Protein AF-A0A7K2QEC0-F1 (afdb_monomer_lite)

Secondary structure (DSSP, 8-state):
--EEEEEE----TT--S-SEEEEEES--TTSSS-SSTTS-HHHHHHHHHHHHT-S-EEE-SS----GGG---GGG--------TTS---EE--SS-SSPEETTT--BHHHHHHH-PPP------

Sequence (124 aa):
MPRLQVLELPEGAGDERPPFVLVIDEVRPGRVASKSKHAPAVAFLDDVAARLGARGVLVFAETVEIPANQVSPEAWNPVQLDEGQGGHVFGGDGTVVPLRCISCGVLRTDWVSSGRLCVSDRSA

pLDDT: mean 71.55, std 14.55, range [40.41, 90.81]

Radius of gyration: 20.16 Å; chains: 1; bounding box: 38×34×60 Å

Foldseek 3Di:
DWDKDKDAAPDDDDDPFHRIEIETELDDPPPLCDPDPPDHSQVVQVVVCVVVSHPGYHYYNHDDDDPVPPQDPVNPPVPQPCVPDAPFGWDDPVPDPQTARPQARDTPVRCVVPVHHRPNPDDD

Structure (mmCIF, N/CA/C/O backbone):
data_AF-A0A7K2QEC0-F1
#
_entry.id   AF-A0A7K2QEC0-F1
#
loop_
_atom_site.group_PDB
_atom_site.id
_atom_site.type_symbol
_atom_site.label_atom_id
_atom_site.label_alt_id
_atom_site.label_comp_id
_atom_site.label_asym_id
_atom_site.label_entity_id
_atom_site.label_seq_id
_atom_site.pdbx_PDB_ins_code
_atom_site.Cartn_x
_atom_site.Cartn_y
_atom_site.Cartn_z
_atom_site.occupancy
_atom_site.B_iso_or_equiv
_atom_site.auth_seq_id
_atom_site.auth_comp_id
_atom_site.auth_asym_id
_atom_site.auth_atom_id
_atom_site.pdbx_PDB_model_num
ATOM 1 N N . MET A 1 1 ? 12.747 7.660 -6.184 1.00 76.12 1 MET A N 1
ATOM 2 C CA . MET A 1 1 ? 12.676 6.286 -5.623 1.00 76.12 1 MET A CA 1
ATOM 3 C C . MET A 1 1 ? 11.204 5.947 -5.563 1.00 76.12 1 MET A C 1
ATOM 5 O O . MET A 1 1 ? 10.472 6.867 -5.251 1.00 76.12 1 MET A O 1
ATOM 9 N N . PRO A 1 2 ? 10.756 4.706 -5.828 1.00 82.88 2 PRO A N 1
ATOM 10 C CA . PRO A 1 2 ? 9.328 4.412 -5.770 1.00 82.88 2 PRO A CA 1
ATOM 11 C C . PRO A 1 2 ? 8.758 4.856 -4.425 1.00 82.88 2 PRO A C 1
ATOM 13 O O . PRO A 1 2 ? 9.293 4.459 -3.385 1.00 82.88 2 PRO A O 1
ATOM 16 N N . ARG A 1 3 ? 7.735 5.704 -4.459 1.00 85.50 3 ARG A N 1
ATOM 17 C CA . ARG A 1 3 ? 7.072 6.228 -3.268 1.00 85.50 3 ARG A CA 1
ATOM 18 C C . ARG A 1 3 ? 5.696 5.579 -3.168 1.00 85.50 3 ARG A C 1
ATOM 20 O O . ARG A 1 3 ? 5.072 5.246 -4.171 1.00 85.50 3 ARG A O 1
ATOM 27 N N . LEU A 1 4 ? 5.287 5.293 -1.935 1.00 86.81 4 LEU A N 1
ATOM 28 C CA . LEU A 1 4 ? 4.038 4.611 -1.620 1.00 86.81 4 LEU A CA 1
ATOM 29 C C . LEU A 1 4 ? 3.137 5.581 -0.867 1.00 86.81 4 LEU A C 1
ATOM 31 O O . LEU A 1 4 ? 3.561 6.196 0.109 1.00 86.81 4 LEU A O 1
ATOM 35 N N . GLN A 1 5 ? 1.914 5.723 -1.352 1.00 89.44 5 GLN A N 1
ATOM 36 C CA . GLN A 1 5 ? 0.919 6.664 -0.861 1.00 89.44 5 GLN A CA 1
ATOM 37 C C . GLN A 1 5 ? -0.450 5.981 -0.768 1.00 89.44 5 GLN A C 1
ATOM 39 O O . GLN A 1 5 ? -0.704 4.986 -1.449 1.00 89.44 5 GLN A O 1
ATOM 44 N N . VAL A 1 6 ? -1.342 6.521 0.060 1.00 89.81 6 VAL A N 1
ATOM 45 C CA . VAL A 1 6 ? -2.714 6.019 0.233 1.00 89.81 6 VAL A CA 1
ATOM 46 C C . VAL A 1 6 ? -3.693 7.058 -0.292 1.00 89.81 6 VAL A C 1
ATOM 48 O O . VAL A 1 6 ? -3.646 8.212 0.116 1.00 89.81 6 VAL A O 1
ATOM 51 N N . LEU A 1 7 ? -4.582 6.671 -1.203 1.00 88.62 7 LEU A N 1
ATOM 52 C CA . LEU A 1 7 ? -5.682 7.532 -1.625 1.00 88.62 7 LEU A CA 1
ATOM 53 C C . LEU A 1 7 ? -6.974 7.027 -0.994 1.00 88.62 7 LEU A C 1
ATOM 55 O O . LEU A 1 7 ? -7.472 5.962 -1.369 1.00 88.62 7 LEU A O 1
ATOM 59 N N . GLU A 1 8 ? -7.504 7.797 -0.050 1.00 88.75 8 GLU A N 1
ATOM 60 C CA . GLU A 1 8 ? -8.829 7.562 0.514 1.00 88.75 8 GLU A CA 1
ATOM 61 C C . GLU A 1 8 ? -9.901 7.804 -0.551 1.00 88.75 8 GLU A C 1
ATOM 63 O O . GLU A 1 8 ? -9.856 8.759 -1.330 1.00 88.75 8 GLU A O 1
ATOM 68 N N . LEU A 1 9 ? -10.866 6.898 -0.595 1.00 85.12 9 LEU A N 1
ATOM 69 C CA . LEU A 1 9 ? -12.033 6.954 -1.449 1.00 85.12 9 LEU A CA 1
ATOM 70 C C . LEU A 1 9 ? -13.256 7.276 -0.590 1.00 85.12 9 LEU A C 1
ATOM 72 O O . LEU A 1 9 ? -13.299 6.918 0.587 1.00 85.12 9 LEU A O 1
ATOM 76 N N . PRO A 1 10 ? -14.290 7.906 -1.166 1.00 82.75 10 PRO A N 1
ATOM 77 C CA . PRO A 1 10 ? -15.565 8.006 -0.482 1.00 82.75 10 PRO A CA 1
ATOM 78 C C . PRO A 1 10 ? -16.107 6.605 -0.167 1.00 82.75 10 PRO A C 1
ATOM 80 O O . PRO A 1 10 ? -16.024 5.678 -0.984 1.00 82.75 10 PRO A O 1
ATOM 83 N N . GLU A 1 11 ? -16.695 6.460 1.018 1.00 78.50 11 GLU A N 1
ATOM 84 C CA . GLU A 1 11 ? -17.479 5.278 1.362 1.00 78.50 11 GLU A CA 1
ATOM 85 C C . GLU A 1 11 ? -18.632 5.140 0.355 1.00 78.50 11 GLU A C 1
ATOM 87 O O . GLU A 1 11 ? -19.358 6.100 0.088 1.00 78.50 11 GLU A O 1
ATOM 92 N N . GLY A 1 12 ? -18.778 3.971 -0.277 1.00 67.62 12 GLY A N 1
ATOM 93 C CA . GLY A 1 12 ? -19.697 3.863 -1.410 1.00 67.62 12 GLY A CA 1
ATOM 94 C C . GLY A 1 12 ? -19.985 2.456 -1.932 1.00 67.62 12 GLY A C 1
ATOM 95 O O . GLY A 1 12 ? -19.077 1.724 -2.319 1.00 67.62 12 GLY A O 1
ATOM 96 N N . ALA A 1 13 ? -21.292 2.168 -1.972 1.00 55.03 13 ALA A N 1
ATOM 97 C CA . ALA A 1 13 ? -22.066 1.233 -2.802 1.00 55.03 13 ALA A CA 1
ATOM 98 C C . ALA A 1 13 ? -21.723 -0.272 -2.816 1.00 55.03 13 ALA A C 1
ATOM 100 O O . ALA A 1 13 ? -21.959 -0.935 -3.824 1.00 55.03 13 ALA A O 1
ATOM 101 N N . GLY A 1 14 ? -21.275 -0.840 -1.693 1.00 65.38 14 GLY A N 1
ATOM 102 C CA . GLY A 1 14 ? -21.330 -2.299 -1.488 1.00 65.38 14 GLY A CA 1
ATOM 103 C C . GLY A 1 14 ? -20.006 -3.053 -1.601 1.00 65.38 14 GLY A C 1
ATOM 104 O O . GLY A 1 14 ? -20.022 -4.272 -1.737 1.00 65.38 14 GLY A O 1
ATOM 105 N N . ASP A 1 15 ? -18.872 -2.353 -1.526 1.00 70.88 15 ASP A N 1
ATOM 106 C CA . ASP A 1 15 ? -17.578 -2.982 -1.241 1.00 70.88 15 ASP A CA 1
ATOM 107 C C . ASP A 1 15 ? -17.288 -2.881 0.263 1.00 70.88 15 ASP A C 1
ATOM 109 O O . ASP A 1 15 ? -17.125 -1.778 0.791 1.00 70.88 15 ASP A O 1
ATOM 113 N N . GLU A 1 16 ? -17.245 -4.030 0.943 1.00 78.12 16 GLU A N 1
ATOM 114 C CA . GLU A 1 16 ? -16.952 -4.129 2.382 1.00 78.12 16 GLU A CA 1
ATOM 115 C C . GLU A 1 16 ? -15.470 -3.890 2.710 1.00 78.12 16 GLU A C 1
ATOM 117 O O . GLU A 1 16 ? -15.102 -3.771 3.880 1.00 78.12 16 GLU A O 1
ATOM 122 N N . ARG A 1 17 ? -14.594 -3.808 1.700 1.00 78.81 17 ARG A N 1
ATOM 123 C CA . ARG A 1 17 ? -13.181 -3.487 1.917 1.00 78.81 17 ARG A CA 1
ATOM 124 C C . ARG A 1 17 ? -13.000 -2.013 2.295 1.00 78.81 17 ARG A C 1
ATOM 126 O O . ARG A 1 17 ? -13.745 -1.157 1.790 1.00 78.81 17 ARG A O 1
ATOM 133 N N . PRO A 1 18 ? -11.959 -1.701 3.098 1.00 82.19 18 PRO A N 1
ATOM 134 C CA . PRO A 1 18 ? -11.559 -0.335 3.410 1.00 82.19 18 PRO A CA 1
ATOM 135 C C . PRO A 1 18 ? -11.567 0.573 2.171 1.00 82.19 18 PRO A C 1
ATOM 137 O O . PRO A 1 18 ? -11.091 0.163 1.106 1.00 82.19 18 PRO A O 1
ATOM 140 N N . PRO A 1 19 ? -12.110 1.796 2.264 1.00 88.12 19 PRO A N 1
ATOM 141 C CA . PRO A 1 19 ? -12.301 2.661 1.112 1.00 88.12 19 PRO A CA 1
ATOM 142 C C . PRO A 1 19 ? -10.996 3.375 0.754 1.00 88.12 19 PRO A C 1
ATOM 144 O O . PRO A 1 19 ? -10.897 4.587 0.854 1.00 88.12 19 PRO A O 1
ATOM 147 N N . PHE A 1 20 ? -9.969 2.636 0.339 1.00 89.56 20 PHE A N 1
ATOM 148 C CA . PHE A 1 20 ? -8.725 3.232 -0.139 1.00 89.56 20 PHE A CA 1
ATOM 149 C C . PHE A 1 20 ? -8.117 2.451 -1.303 1.00 89.56 20 PHE A C 1
ATOM 151 O O . PHE A 1 20 ? -8.376 1.258 -1.489 1.00 89.56 20 PHE A O 1
ATOM 158 N N . VAL A 1 21 ? -7.278 3.129 -2.083 1.00 90.75 21 VAL A N 1
ATOM 159 C CA . VAL A 1 21 ? -6.399 2.509 -3.082 1.00 90.75 21 VAL A CA 1
ATOM 160 C C . VAL A 1 21 ? -4.945 2.828 -2.775 1.00 90.75 21 VAL A C 1
ATOM 162 O O . VAL A 1 21 ? -4.614 3.891 -2.247 1.00 90.75 21 VAL A O 1
ATOM 165 N N . LEU A 1 22 ? -4.069 1.885 -3.109 1.00 90.81 22 LEU A N 1
ATOM 166 C CA . LEU A 1 22 ? -2.632 2.069 -2.992 1.00 90.81 22 LEU A CA 1
ATOM 167 C C . LEU A 1 22 ? -2.122 2.852 -4.202 1.00 90.81 22 LEU A C 1
ATOM 169 O O . LEU A 1 22 ? -2.431 2.496 -5.336 1.00 90.81 22 LEU A O 1
ATOM 173 N N . VAL A 1 23 ? -1.311 3.880 -3.984 1.00 90.06 23 VAL A N 1
ATOM 174 C CA . VAL A 1 23 ? -0.671 4.645 -5.057 1.00 90.06 23 VAL A CA 1
ATOM 175 C C . VAL A 1 23 ? 0.835 4.440 -4.980 1.00 90.06 23 VAL A C 1
ATOM 177 O O . VAL A 1 23 ? 1.444 4.656 -3.934 1.00 90.06 23 VAL A O 1
ATOM 180 N N . ILE A 1 24 ? 1.430 3.998 -6.086 1.00 89.38 24 ILE A N 1
ATOM 181 C CA . ILE A 1 24 ? 2.875 3.828 -6.226 1.00 89.38 24 ILE A CA 1
ATOM 182 C C . ILE A 1 24 ? 3.351 4.739 -7.354 1.00 89.38 24 ILE A C 1
ATOM 184 O O . ILE A 1 24 ? 3.056 4.486 -8.522 1.00 89.38 24 ILE A O 1
ATOM 188 N N . ASP A 1 25 ? 4.084 5.792 -7.022 1.00 88.00 25 ASP A N 1
ATOM 189 C CA . ASP A 1 25 ? 4.636 6.742 -7.985 1.00 88.00 25 ASP A CA 1
ATOM 190 C C . ASP A 1 25 ? 6.166 6.639 -8.087 1.00 88.00 25 ASP A C 1
ATOM 192 O O . ASP A 1 25 ? 6.815 5.877 -7.365 1.00 88.00 25 ASP A O 1
ATOM 196 N N . GLU A 1 26 ? 6.749 7.343 -9.062 1.00 87.19 26 GLU A N 1
ATOM 197 C CA . GLU A 1 26 ? 8.180 7.269 -9.410 1.00 87.19 26 GLU A CA 1
ATOM 198 C C . GLU A 1 26 ? 8.663 5.862 -9.807 1.00 87.19 26 GLU A C 1
ATOM 200 O O . GLU A 1 26 ? 9.822 5.460 -9.592 1.00 87.19 26 GLU A O 1
ATOM 205 N N . VAL A 1 27 ? 7.766 5.076 -10.400 1.00 83.19 27 VAL A N 1
ATOM 206 C CA . VAL A 1 27 ? 8.061 3.705 -10.788 1.00 83.19 27 VAL A CA 1
ATOM 207 C C . VAL A 1 27 ? 8.747 3.673 -12.147 1.00 83.19 27 VAL A C 1
ATOM 209 O O . VAL A 1 27 ? 8.161 3.969 -13.185 1.00 83.19 27 VAL A O 1
ATOM 212 N N . ARG A 1 28 ? 10.020 3.260 -12.161 1.00 79.38 28 ARG A N 1
ATOM 213 C CA . ARG A 1 28 ? 10.780 3.144 -13.412 1.00 79.38 28 ARG A CA 1
ATOM 214 C C . ARG A 1 28 ? 10.176 2.072 -14.335 1.00 79.38 28 ARG A C 1
ATOM 216 O O . ARG A 1 28 ? 9.949 0.946 -13.868 1.00 79.38 28 ARG A O 1
ATOM 223 N N . PRO A 1 29 ? 10.024 2.356 -15.643 1.00 63.16 29 PRO A N 1
ATOM 224 C CA . PRO A 1 29 ? 9.653 1.353 -16.635 1.00 63.16 29 PRO A CA 1
ATOM 225 C C . PRO A 1 29 ? 10.571 0.125 -16.528 1.00 63.16 29 PRO A C 1
ATOM 227 O O . PRO A 1 29 ? 11.793 0.255 -16.483 1.00 63.16 29 PRO A O 1
ATOM 230 N N . GLY A 1 30 ? 9.981 -1.067 -16.407 1.00 64.38 30 GLY A N 1
ATOM 231 C CA . GLY A 1 30 ? 10.704 -2.336 -16.238 1.00 64.38 30 GLY A CA 1
ATOM 232 C C . GLY A 1 30 ? 10.852 -2.844 -14.796 1.00 64.38 30 GLY A C 1
ATOM 233 O O . GLY A 1 30 ? 11.200 -4.007 -14.614 1.00 64.38 30 GLY A O 1
ATOM 234 N N . ARG A 1 31 ? 10.544 -2.044 -13.760 1.00 63.75 31 ARG A N 1
ATOM 235 C CA . ARG A 1 31 ? 10.562 -2.516 -12.354 1.00 63.75 31 ARG A CA 1
ATOM 236 C C . ARG A 1 31 ? 9.268 -3.176 -11.880 1.00 63.75 31 ARG A C 1
ATOM 238 O O . ARG A 1 31 ? 9.310 -3.934 -10.920 1.00 63.75 31 ARG A O 1
ATOM 245 N N . VAL A 1 32 ? 8.152 -2.929 -12.564 1.00 61.03 32 VAL A N 1
ATOM 246 C CA . VAL A 1 32 ? 6.857 -3.599 -12.305 1.00 61.03 32 VAL A CA 1
ATOM 247 C C . VAL A 1 32 ? 6.758 -4.934 -13.045 1.00 61.03 32 VAL A C 1
ATOM 249 O O . VAL A 1 32 ? 5.716 -5.574 -13.048 1.00 61.03 32 VAL A O 1
ATOM 252 N N . ALA A 1 33 ? 7.830 -5.378 -13.704 1.00 55.31 33 ALA A N 1
ATOM 253 C CA . ALA A 1 33 ? 7.862 -6.710 -14.279 1.00 55.31 33 ALA A CA 1
ATOM 254 C C . ALA A 1 33 ? 7.789 -7.734 -13.138 1.00 55.31 33 ALA A C 1
ATOM 256 O O . ALA A 1 33 ? 8.691 -7.818 -12.301 1.00 55.31 33 ALA A O 1
ATOM 257 N N . SER A 1 34 ? 6.691 -8.491 -13.100 1.00 55.38 34 SER A N 1
ATOM 258 C CA . SER A 1 34 ? 6.537 -9.649 -12.225 1.00 55.38 34 SER A CA 1
ATOM 259 C C . SER A 1 34 ? 7.798 -10.511 -12.300 1.00 55.38 34 SER A C 1
ATOM 261 O O . SER A 1 34 ? 8.255 -10.867 -13.386 1.00 55.38 34 SER A O 1
ATOM 263 N N . LYS A 1 35 ? 8.374 -10.867 -11.144 1.00 52.53 35 LYS A N 1
ATOM 264 C CA . LYS A 1 35 ? 9.506 -11.812 -11.087 1.00 52.53 35 LYS A CA 1
ATOM 265 C C . LYS A 1 35 ? 9.127 -13.197 -11.625 1.00 52.53 35 LYS A C 1
ATOM 267 O O . LYS A 1 35 ? 10.009 -14.008 -11.900 1.00 52.53 35 LYS A O 1
ATOM 272 N N . SER A 1 36 ? 7.832 -13.472 -11.774 1.00 48.91 36 SER A N 1
ATOM 273 C CA . SER A 1 36 ? 7.333 -14.679 -12.409 1.00 48.91 36 SER A CA 1
ATOM 274 C C . SER A 1 36 ? 7.174 -14.441 -13.908 1.00 48.91 36 SER A C 1
ATOM 276 O O . SER A 1 36 ? 6.366 -13.615 -14.326 1.00 48.91 36 SER A O 1
ATOM 278 N N . LYS A 1 37 ? 7.882 -15.229 -14.731 1.00 53.53 37 LYS A N 1
ATOM 279 C CA . LYS A 1 37 ? 7.718 -15.262 -16.200 1.00 53.53 37 LYS A CA 1
ATOM 280 C C . LYS A 1 37 ? 6.285 -15.606 -16.654 1.00 53.53 37 LYS A C 1
ATOM 282 O O . LYS A 1 37 ? 6.011 -15.573 -17.848 1.00 53.53 37 LYS A O 1
ATOM 287 N N . HIS A 1 38 ? 5.395 -15.953 -15.722 1.00 48.31 38 HIS A N 1
ATOM 288 C CA . HIS A 1 38 ? 4.072 -16.511 -15.990 1.00 48.31 38 HIS A CA 1
ATOM 289 C C . HIS A 1 38 ? 2.899 -15.666 -15.480 1.00 48.31 38 HIS A C 1
ATOM 291 O O . HIS A 1 38 ? 1.765 -15.974 -15.828 1.00 48.31 38 HIS A O 1
ATOM 297 N N . ALA A 1 39 ? 3.132 -14.614 -14.688 1.00 53.09 39 ALA A N 1
ATOM 298 C CA . ALA A 1 39 ? 2.052 -13.777 -14.164 1.00 53.09 39 ALA A CA 1
ATOM 299 C C . ALA A 1 39 ? 2.204 -12.336 -14.671 1.00 53.09 39 ALA A C 1
ATOM 301 O O . ALA A 1 39 ? 3.260 -11.739 -14.442 1.00 53.09 39 ALA A O 1
ATOM 302 N N . PRO A 1 40 ? 1.186 -11.756 -15.333 1.00 62.31 40 PRO A N 1
ATOM 303 C CA . PRO A 1 40 ? 1.201 -10.348 -15.709 1.00 62.31 40 PRO A CA 1
ATOM 304 C C . PRO A 1 40 ? 1.444 -9.469 -14.478 1.00 62.31 40 PRO A C 1
ATOM 306 O O . PRO A 1 40 ? 0.938 -9.767 -13.398 1.00 62.31 40 PRO A O 1
ATOM 309 N N . ALA A 1 41 ? 2.177 -8.366 -14.641 1.00 67.88 41 ALA A N 1
ATOM 310 C CA . ALA A 1 41 ? 2.409 -7.359 -13.597 1.00 67.88 41 ALA A CA 1
ATOM 311 C C . ALA A 1 41 ? 1.123 -6.953 -12.846 1.00 67.88 41 ALA A C 1
ATOM 313 O O . ALA A 1 41 ? 1.144 -6.742 -11.639 1.00 67.88 41 ALA A O 1
ATOM 314 N N . VAL A 1 42 ? 0.004 -6.922 -13.572 1.00 69.62 42 VAL A N 1
ATOM 315 C CA . VAL A 1 42 ? -1.347 -6.638 -13.072 1.00 69.62 42 VAL A CA 1
ATOM 316 C C . VAL A 1 42 ? -1.782 -7.636 -11.992 1.00 69.62 42 VAL A C 1
ATOM 318 O O . VAL A 1 42 ? -2.171 -7.221 -10.910 1.00 69.62 42 VAL A O 1
ATOM 321 N N . ALA A 1 43 ? -1.607 -8.942 -12.218 1.00 74.69 43 ALA A N 1
ATOM 322 C CA . ALA A 1 43 ? -2.038 -9.975 -11.272 1.00 74.69 43 ALA A CA 1
ATOM 323 C C . ALA A 1 43 ? -1.261 -9.929 -9.944 1.00 74.69 43 ALA A C 1
ATOM 325 O O . ALA A 1 43 ? -1.803 -10.242 -8.889 1.00 74.69 43 ALA A O 1
ATOM 326 N N . PHE A 1 44 ? 0.013 -9.522 -9.986 1.00 81.00 44 PHE A N 1
ATOM 327 C CA . PHE A 1 44 ? 0.803 -9.308 -8.772 1.00 81.00 44 PHE A CA 1
ATOM 328 C C . PHE A 1 44 ? 0.291 -8.107 -7.967 1.00 81.00 44 PHE A C 1
ATOM 330 O O . PHE A 1 44 ? 0.209 -8.179 -6.745 1.00 81.00 44 PHE A O 1
ATOM 337 N N . LEU A 1 45 ? -0.054 -7.008 -8.640 1.00 84.12 45 LEU A N 1
ATOM 338 C CA . LEU A 1 45 ? -0.571 -5.813 -7.974 1.00 84.12 45 LEU A CA 1
ATOM 339 C C . LEU A 1 45 ? -1.960 -6.052 -7.372 1.00 84.12 45 LEU A C 1
ATOM 341 O O . LEU A 1 45 ? -2.223 -5.570 -6.273 1.00 84.12 45 LEU A O 1
ATOM 345 N N . ASP A 1 46 ? -2.798 -6.850 -8.032 1.00 82.56 46 ASP A N 1
ATOM 346 C CA . ASP A 1 46 ? -4.096 -7.262 -7.492 1.00 82.56 46 ASP A CA 1
ATOM 347 C C . ASP A 1 46 ? -3.941 -8.111 -6.218 1.00 82.56 46 ASP A C 1
ATOM 349 O O . ASP A 1 46 ? -4.637 -7.865 -5.231 1.00 82.56 46 ASP A O 1
ATOM 353 N N . ASP A 1 47 ? -2.988 -9.055 -6.187 1.00 84.25 47 ASP A N 1
ATOM 354 C CA . ASP A 1 47 ? -2.673 -9.832 -4.973 1.00 84.25 47 ASP A CA 1
ATOM 355 C C . ASP A 1 47 ? -2.179 -8.926 -3.834 1.00 84.25 47 ASP A C 1
ATOM 357 O O . ASP A 1 47 ? -2.608 -9.056 -2.687 1.00 84.25 47 ASP A O 1
ATOM 361 N N . VAL A 1 48 ? -1.318 -7.952 -4.147 1.00 84.94 48 VAL A N 1
ATOM 362 C CA . VAL A 1 48 ? -0.847 -6.965 -3.165 1.00 84.94 48 VAL A CA 1
ATOM 363 C C . VAL A 1 48 ? -2.010 -6.138 -2.613 1.00 84.94 48 VAL A C 1
ATOM 365 O O . VAL A 1 48 ? -2.105 -5.984 -1.394 1.00 84.94 48 VAL A O 1
ATOM 368 N N . ALA A 1 49 ? -2.912 -5.642 -3.467 1.00 86.69 49 ALA A N 1
ATOM 369 C CA . ALA A 1 49 ? -4.099 -4.915 -3.019 1.00 86.69 49 ALA A CA 1
ATOM 370 C C . ALA A 1 49 ? -4.968 -5.777 -2.098 1.00 86.69 49 ALA A C 1
ATOM 372 O O . ALA A 1 49 ? -5.319 -5.334 -1.004 1.00 86.69 49 ALA A O 1
ATOM 373 N N . ALA A 1 50 ? -5.247 -7.022 -2.493 1.00 86.38 50 ALA A N 1
ATOM 374 C CA . ALA A 1 50 ? -6.054 -7.947 -1.705 1.00 86.38 50 ALA A CA 1
ATOM 375 C C . ALA A 1 50 ? -5.445 -8.213 -0.320 1.00 86.38 50 ALA A C 1
ATOM 377 O O . ALA A 1 50 ? -6.148 -8.147 0.687 1.00 86.38 50 ALA A O 1
ATOM 378 N N . ARG A 1 51 ? -4.129 -8.445 -0.244 1.00 85.94 51 ARG A N 1
ATOM 379 C CA . ARG A 1 51 ? -3.417 -8.707 1.020 1.00 85.94 51 ARG A CA 1
ATOM 380 C C . ARG A 1 51 ? -3.379 -7.505 1.959 1.00 85.94 51 ARG A C 1
ATOM 382 O O . ARG A 1 51 ? -3.309 -7.696 3.169 1.00 85.94 51 ARG A O 1
ATOM 389 N N . LEU A 1 52 ? -3.403 -6.292 1.412 1.00 85.62 52 LEU A N 1
ATOM 390 C CA . LEU A 1 52 ? -3.430 -5.048 2.183 1.00 85.62 52 LEU A CA 1
ATOM 391 C C . LEU A 1 52 ? -4.856 -4.554 2.478 1.00 85.62 52 LEU A C 1
ATOM 393 O O . LEU A 1 52 ? -5.013 -3.571 3.194 1.00 85.62 52 LEU A O 1
ATOM 397 N N . GLY A 1 53 ? -5.889 -5.202 1.927 1.00 87.50 53 GLY A N 1
ATOM 398 C CA . GLY A 1 53 ? -7.276 -4.739 2.024 1.00 87.50 53 GLY A CA 1
ATOM 399 C C . GLY A 1 53 ? -7.574 -3.489 1.188 1.00 87.50 53 GLY A C 1
ATOM 400 O O . GLY A 1 53 ? -8.617 -2.869 1.376 1.00 87.50 53 GLY A O 1
ATOM 401 N N . ALA A 1 54 ? -6.683 -3.116 0.267 1.00 87.94 54 ALA A N 1
ATOM 402 C CA . ALA A 1 54 ? -6.911 -2.010 -0.651 1.00 87.94 54 ALA A CA 1
ATOM 403 C C . ALA A 1 54 ? -7.919 -2.423 -1.734 1.00 87.94 54 ALA A C 1
ATOM 405 O O . ALA A 1 54 ? -7.975 -3.583 -2.155 1.00 87.94 54 ALA A O 1
ATOM 406 N N . ARG A 1 55 ? -8.679 -1.462 -2.264 1.00 89.12 55 ARG A N 1
ATOM 407 C CA . ARG A 1 55 ? -9.593 -1.720 -3.391 1.00 89.12 55 ARG A CA 1
ATOM 408 C C . ARG A 1 55 ? -8.862 -1.938 -4.715 1.00 89.12 55 ARG A C 1
ATOM 410 O O . ARG A 1 55 ? -9.429 -2.537 -5.625 1.00 89.12 55 ARG A O 1
ATOM 417 N N . GLY A 1 56 ? -7.612 -1.488 -4.806 1.00 89.56 56 GLY A N 1
ATOM 418 C CA . GLY A 1 56 ? -6.747 -1.643 -5.971 1.00 89.56 56 GLY A CA 1
ATOM 419 C C . GLY A 1 56 ? -5.409 -0.920 -5.807 1.00 89.56 56 GLY A C 1
ATOM 420 O O . GLY A 1 56 ? -5.139 -0.328 -4.756 1.00 89.56 56 GLY A O 1
ATOM 421 N N . VAL A 1 57 ? -4.587 -0.960 -6.861 1.00 90.56 57 VAL A N 1
ATOM 422 C CA . VAL A 1 57 ? -3.299 -0.251 -6.943 1.00 90.56 57 VAL A CA 1
ATOM 423 C C . VAL A 1 57 ? -3.246 0.624 -8.194 1.00 90.56 57 VAL A C 1
ATOM 425 O O . VAL A 1 57 ? -3.528 0.155 -9.295 1.00 90.56 57 VAL A O 1
ATOM 428 N N . LEU A 1 58 ? -2.829 1.878 -8.037 1.00 89.38 58 LEU A N 1
ATOM 429 C CA . LEU A 1 58 ? -2.497 2.791 -9.127 1.00 89.38 58 LEU A CA 1
ATOM 430 C C . LEU A 1 58 ? -0.980 2.955 -9.204 1.00 89.38 58 LEU A C 1
ATOM 432 O O . LEU A 1 58 ? -0.324 3.175 -8.186 1.00 89.38 58 LEU A O 1
ATOM 436 N N . VAL A 1 59 ? -0.421 2.850 -10.410 1.00 88.56 59 VAL A N 1
ATOM 437 C CA . VAL A 1 59 ? 1.027 2.923 -10.631 1.00 88.56 59 VAL A CA 1
ATOM 438 C C . VAL A 1 59 ? 1.352 4.019 -11.632 1.00 88.56 59 VAL A C 1
ATOM 440 O O . VAL A 1 59 ? 0.832 4.014 -12.747 1.00 88.56 59 VAL A O 1
ATOM 443 N N . PHE A 1 60 ? 2.251 4.920 -11.247 1.00 87.44 60 PHE A N 1
ATOM 444 C CA . PHE A 1 60 ? 2.650 6.071 -12.049 1.00 87.44 60 PHE A CA 1
ATOM 445 C C . PHE A 1 60 ? 4.167 6.117 -12.237 1.00 87.44 60 PHE A C 1
ATOM 447 O O . PHE A 1 60 ? 4.948 5.783 -11.343 1.00 87.44 60 PHE A O 1
ATOM 454 N N . ALA A 1 61 ? 4.592 6.532 -13.431 1.00 85.44 61 ALA A N 1
ATOM 455 C CA . ALA A 1 61 ? 6.007 6.752 -13.724 1.00 85.44 61 ALA A CA 1
ATOM 456 C C . ALA A 1 61 ? 6.532 8.039 -13.068 1.00 85.44 61 ALA A C 1
ATOM 458 O O . ALA A 1 61 ? 7.700 8.113 -12.691 1.00 85.44 61 ALA A O 1
ATOM 459 N N . GLU A 1 62 ? 5.655 9.028 -12.926 1.00 88.12 62 GLU A N 1
ATOM 460 C CA . GLU A 1 62 ? 5.931 10.345 -12.363 1.00 88.12 62 GLU A CA 1
ATOM 461 C C . GLU A 1 62 ? 5.298 10.473 -10.982 1.00 88.12 62 GLU A C 1
ATOM 463 O O . GLU A 1 62 ? 4.383 9.724 -10.642 1.00 88.12 62 GLU A O 1
ATOM 468 N N . THR A 1 63 ? 5.809 11.417 -10.200 1.00 89.69 63 THR A N 1
ATOM 469 C CA . THR A 1 63 ? 5.311 11.776 -8.873 1.00 89.69 63 THR A CA 1
ATOM 470 C C . THR A 1 63 ? 3.856 12.249 -8.957 1.00 89.69 63 THR A C 1
ATOM 472 O O . THR A 1 63 ? 3.533 13.143 -9.738 1.00 89.69 63 THR A O 1
ATOM 475 N N . VAL A 1 64 ? 2.979 11.670 -8.136 1.00 88.12 64 VAL A N 1
ATOM 476 C CA . VAL A 1 64 ? 1.576 12.083 -8.004 1.00 88.12 64 VAL A CA 1
ATOM 477 C C . VAL A 1 64 ? 1.382 12.710 -6.636 1.00 88.12 64 VAL A C 1
ATOM 479 O O . VAL A 1 64 ? 1.553 12.049 -5.616 1.00 88.12 64 VAL A O 1
ATOM 482 N N . GLU A 1 65 ? 1.014 13.986 -6.608 1.00 87.06 65 GLU A N 1
ATOM 483 C CA . GLU A 1 65 ? 0.7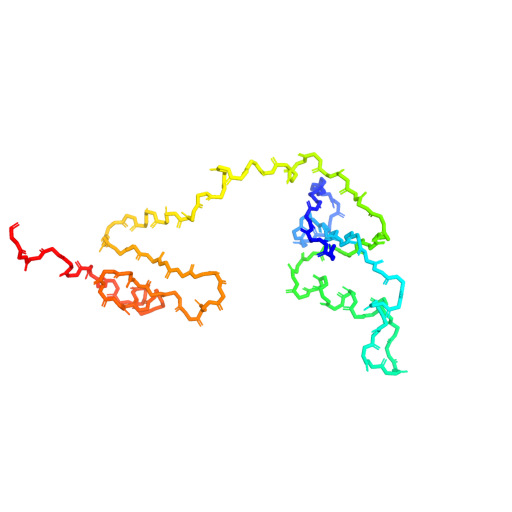38 14.700 -5.364 1.00 87.06 65 GLU A CA 1
ATOM 484 C C . GLU A 1 65 ? -0.680 14.398 -4.874 1.00 87.06 65 GLU A C 1
ATOM 486 O O . GLU A 1 65 ? -1.666 14.728 -5.535 1.00 87.06 65 GLU A O 1
ATOM 491 N N . ILE A 1 66 ? -0.779 13.778 -3.695 1.00 83.56 66 ILE A N 1
ATOM 492 C CA . ILE A 1 66 ? -2.043 13.541 -2.995 1.00 83.56 66 ILE A CA 1
ATOM 493 C C . ILE A 1 66 ? -2.073 14.474 -1.780 1.00 83.56 66 ILE A C 1
ATOM 495 O O . ILE A 1 66 ? -1.357 14.214 -0.812 1.00 83.56 66 ILE A O 1
ATOM 499 N N . PRO A 1 67 ? -2.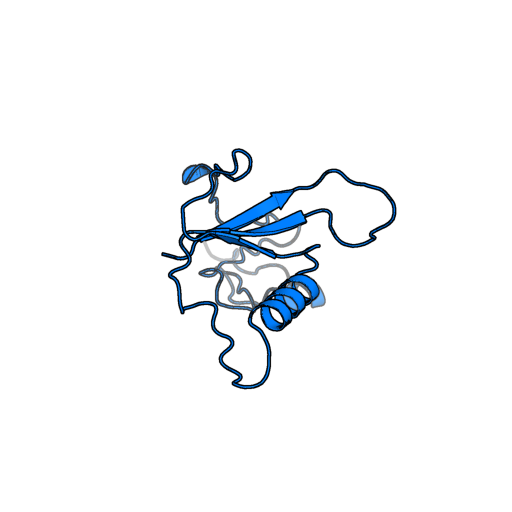896 15.542 -1.789 1.00 74.19 67 PRO A N 1
ATOM 500 C CA . PRO A 1 67 ? -2.883 16.563 -0.738 1.00 74.19 67 PRO A CA 1
ATOM 501 C C . PRO A 1 67 ? -3.077 16.013 0.682 1.00 74.19 67 PRO A C 1
ATOM 503 O O . PRO A 1 67 ? -2.462 16.506 1.620 1.00 74.19 67 PRO A O 1
ATOM 506 N N . ALA A 1 68 ? -3.880 14.955 0.835 1.00 71.81 68 ALA A N 1
ATOM 507 C CA . ALA A 1 68 ? -4.133 14.301 2.120 1.00 71.81 68 ALA A CA 1
ATOM 508 C C . ALA A 1 68 ? -2.894 13.605 2.726 1.00 71.81 68 ALA A C 1
ATOM 510 O O . ALA A 1 68 ? -2.842 13.403 3.933 1.00 71.81 68 ALA A O 1
ATOM 511 N N . ASN A 1 69 ? -1.881 13.277 1.915 1.00 62.94 69 ASN A N 1
ATOM 512 C CA . ASN A 1 69 ? -0.650 12.609 2.356 1.00 62.94 69 ASN A CA 1
ATOM 513 C C . ASN A 1 69 ? 0.513 13.577 2.593 1.00 62.94 69 ASN A C 1
ATOM 515 O O . ASN A 1 69 ? 1.652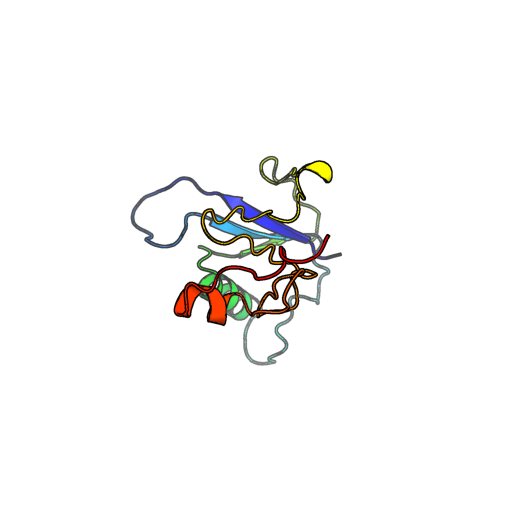 13.135 2.764 1.00 62.94 69 ASN A O 1
ATOM 519 N N . GLN A 1 70 ? 0.262 14.889 2.613 1.00 62.56 70 GLN A N 1
ATOM 520 C CA . GLN A 1 70 ? 1.255 15.865 3.054 1.00 62.56 70 GLN A CA 1
ATOM 521 C C . GLN A 1 70 ? 1.374 15.821 4.581 1.00 62.56 70 GLN A C 1
ATOM 523 O O . GLN A 1 70 ? 0.959 16.724 5.303 1.00 62.56 70 GLN A O 1
ATOM 528 N N . VAL A 1 71 ? 1.927 14.719 5.085 1.00 55.84 71 VAL A N 1
ATOM 529 C CA . VAL A 1 71 ? 2.293 14.574 6.489 1.00 55.84 71 VAL A CA 1
ATOM 530 C C . VAL A 1 71 ? 3.539 15.432 6.696 1.00 55.84 71 VAL A C 1
ATOM 532 O O . VAL A 1 71 ? 4.579 15.170 6.090 1.00 55.84 71 VAL A O 1
ATOM 535 N N . SER A 1 72 ? 3.438 16.485 7.514 1.00 50.81 72 SER A N 1
ATOM 536 C CA . SER A 1 72 ? 4.624 17.209 7.986 1.00 50.81 72 SER A CA 1
ATOM 537 C C . SER A 1 72 ? 5.632 16.185 8.542 1.00 50.81 72 SER A C 1
ATOM 539 O O . SER A 1 72 ? 5.215 15.268 9.253 1.00 50.81 72 SER A O 1
ATOM 541 N N . PRO A 1 73 ? 6.947 16.315 8.286 1.00 53.12 73 PRO A N 1
ATOM 542 C CA . PRO A 1 73 ? 7.964 15.499 8.953 1.00 53.12 73 PRO A CA 1
ATOM 543 C C . PRO A 1 73 ? 7.861 15.545 10.488 1.00 53.12 73 PRO A C 1
ATOM 545 O O . PRO A 1 73 ? 8.303 14.622 11.161 1.00 53.12 73 PRO A O 1
ATOM 548 N N . GLU A 1 74 ? 7.243 16.589 11.044 1.00 52.41 74 GLU A N 1
ATOM 549 C CA . GLU A 1 74 ? 6.984 16.758 12.480 1.00 52.41 74 GLU A CA 1
ATOM 550 C C . GLU A 1 74 ? 5.760 15.959 12.963 1.00 52.41 74 GLU A C 1
ATOM 552 O O . GLU A 1 74 ? 5.595 15.741 14.159 1.00 52.41 74 GLU A O 1
ATOM 557 N N . ALA A 1 75 ? 4.905 15.493 12.046 1.00 49.16 75 ALA A N 1
ATOM 558 C CA . ALA A 1 75 ? 3.786 14.597 12.336 1.00 49.16 75 ALA A CA 1
ATOM 559 C C . ALA A 1 75 ? 4.196 13.109 12.325 1.00 49.16 75 ALA A C 1
ATOM 561 O O . ALA A 1 75 ? 3.407 12.256 12.730 1.00 49.16 75 ALA A O 1
ATOM 562 N N . TRP A 1 76 ? 5.450 12.790 11.974 1.00 43.03 76 TRP A N 1
ATOM 563 C CA . TRP A 1 76 ? 6.105 11.542 12.384 1.00 43.03 76 TRP A CA 1
ATOM 564 C C . TRP A 1 76 ? 6.526 11.637 13.856 1.00 43.03 76 TRP A C 1
ATOM 566 O O . TRP A 1 76 ? 7.702 11.597 14.212 1.00 43.03 76 TRP A O 1
ATOM 576 N N . ASN A 1 77 ? 5.537 11.753 14.738 1.00 46.38 77 ASN A N 1
ATOM 577 C CA . ASN A 1 77 ? 5.747 11.381 16.123 1.00 46.38 77 ASN A CA 1
ATOM 578 C C . ASN A 1 77 ? 5.774 9.842 16.131 1.00 46.38 77 ASN A C 1
ATOM 580 O O . ASN A 1 77 ? 4.780 9.251 15.690 1.00 46.38 77 ASN A O 1
ATOM 584 N N . PRO A 1 78 ? 6.863 9.157 16.543 1.00 44.53 78 PRO A N 1
ATOM 585 C CA . PRO A 1 78 ? 6.776 7.725 16.805 1.00 44.53 78 PRO A CA 1
ATOM 586 C C . PRO A 1 78 ? 5.561 7.545 17.702 1.00 44.53 78 PRO A C 1
ATOM 588 O O . PRO A 1 78 ? 5.468 8.227 18.719 1.00 44.53 78 PRO A O 1
ATOM 591 N N . VAL A 1 79 ? 4.586 6.746 17.258 1.00 44.62 79 VAL A N 1
ATOM 592 C CA . VAL A 1 79 ? 3.304 6.607 17.948 1.00 44.62 79 VAL A CA 1
ATOM 593 C C . VAL A 1 79 ? 3.604 6.234 19.394 1.00 44.62 79 VAL A C 1
ATOM 595 O O . VAL A 1 79 ? 3.918 5.085 19.702 1.00 44.62 79 VAL A O 1
ATOM 598 N N . GLN A 1 80 ? 3.543 7.226 20.278 1.00 45.50 80 GLN A N 1
ATOM 599 C CA . GLN A 1 80 ? 3.609 7.030 21.706 1.00 45.50 80 GLN A CA 1
ATOM 600 C C . GLN A 1 80 ? 2.230 6.488 22.051 1.00 45.50 80 GLN A C 1
ATOM 602 O O . GLN A 1 80 ? 1.286 7.236 22.291 1.00 45.50 80 GLN A O 1
ATOM 607 N N . LEU A 1 81 ? 2.087 5.169 21.922 1.00 47.34 81 LEU A N 1
ATOM 608 C CA . LEU A 1 81 ? 0.929 4.453 22.422 1.00 47.34 81 LEU A CA 1
ATOM 609 C C . LEU A 1 81 ? 0.973 4.608 23.939 1.00 47.34 81 LEU A C 1
ATOM 611 O O . LEU A 1 81 ? 1.603 3.815 24.633 1.00 47.34 81 LEU A O 1
ATOM 615 N N . ASP A 1 82 ? 0.357 5.674 24.442 1.00 51.41 82 ASP A N 1
ATOM 616 C CA . ASP A 1 82 ? 0.055 5.826 25.858 1.00 51.41 82 ASP A CA 1
ATOM 617 C C . ASP A 1 82 ? -1.103 4.868 26.172 1.00 51.41 82 ASP A C 1
ATOM 619 O O . ASP A 1 82 ? -2.265 5.244 26.335 1.00 51.41 82 ASP A O 1
ATOM 623 N N . GLU A 1 83 ? -0.802 3.569 26.113 1.00 52.72 83 GLU A N 1
ATOM 624 C CA . GLU A 1 83 ? -1.712 2.511 26.521 1.00 52.72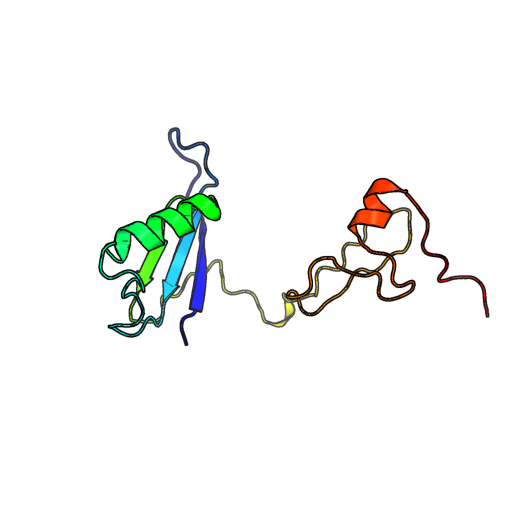 83 GLU A CA 1
ATOM 625 C C . GLU A 1 83 ? -1.746 2.540 28.054 1.00 52.72 83 GLU A C 1
ATOM 627 O O . GLU A 1 83 ? -0.967 1.895 28.765 1.00 52.72 83 GLU A O 1
ATOM 632 N N . GLY A 1 84 ? -2.636 3.403 28.546 1.00 50.50 84 GLY A N 1
ATOM 633 C CA . GLY A 1 84 ? -2.896 3.626 29.954 1.00 50.50 84 GLY A CA 1
ATOM 634 C C . GLY A 1 84 ? -3.078 2.319 30.725 1.00 50.50 84 GLY A C 1
ATOM 635 O O . GLY A 1 84 ? -3.709 1.374 30.256 1.00 50.50 84 GLY A O 1
ATOM 636 N N . GLN A 1 85 ? -2.565 2.348 31.958 1.00 51.16 85 GLN A N 1
ATOM 637 C CA . GLN A 1 85 ? -2.635 1.332 33.021 1.00 51.16 85 GLN A CA 1
ATOM 638 C C . GLN A 1 85 ? -1.452 0.354 33.162 1.00 51.16 85 GLN A C 1
ATOM 640 O O . GLN A 1 85 ? -1.559 -0.583 33.950 1.00 51.16 85 GLN A O 1
ATOM 645 N N . GLY A 1 86 ? -0.292 0.588 32.526 1.00 56.69 86 GLY A N 1
ATOM 646 C CA . GLY A 1 86 ? 0.875 -0.284 32.768 1.00 56.69 86 GLY A CA 1
ATOM 647 C C . GLY A 1 86 ? 2.295 0.244 32.557 1.00 56.69 86 GLY A C 1
ATOM 648 O O . GLY A 1 86 ? 3.230 -0.464 32.932 1.00 56.69 86 GLY A O 1
ATOM 649 N N . GLY A 1 87 ? 2.485 1.447 32.003 1.00 64.88 87 GLY A N 1
ATOM 650 C CA . GLY A 1 87 ? 3.798 2.111 31.935 1.00 64.88 87 GLY A CA 1
ATOM 651 C C . GLY A 1 87 ? 4.816 1.504 30.959 1.00 64.88 87 GLY A C 1
ATOM 652 O O . GLY A 1 87 ? 6.013 1.735 31.115 1.00 64.88 87 GLY A O 1
ATOM 653 N N . HIS A 1 88 ? 4.391 0.713 29.967 1.00 68.44 88 HIS A N 1
ATOM 654 C CA . HIS A 1 88 ? 5.302 0.220 28.927 1.00 68.44 88 HIS A CA 1
ATOM 655 C C . HIS A 1 88 ? 5.369 1.200 27.758 1.00 68.44 88 HIS A C 1
ATOM 657 O O . HIS A 1 88 ? 4.349 1.516 27.159 1.00 68.44 88 HIS A O 1
ATOM 663 N N . VAL A 1 89 ? 6.581 1.617 27.389 1.00 72.25 89 VAL A N 1
ATOM 664 C CA . VAL A 1 89 ? 6.832 2.374 26.155 1.00 72.25 89 VAL A CA 1
ATOM 665 C C . VAL A 1 89 ? 7.424 1.415 25.133 1.00 72.25 89 VAL A C 1
ATOM 667 O O . VAL A 1 89 ? 8.575 0.998 25.267 1.00 72.25 89 VAL A O 1
ATOM 670 N N . PHE A 1 90 ? 6.637 1.025 24.133 1.00 73.44 90 PHE A N 1
ATOM 671 C CA . PHE A 1 90 ? 7.089 0.142 23.058 1.00 73.44 90 PHE A CA 1
ATOM 672 C C . PHE A 1 90 ? 7.698 0.958 21.919 1.00 73.44 90 PHE A C 1
ATOM 674 O O . PHE A 1 90 ? 7.063 1.874 21.407 1.00 73.44 90 PHE A O 1
ATOM 681 N N . GLY A 1 91 ? 8.911 0.605 21.497 1.00 66.44 91 GLY A N 1
ATOM 682 C CA . GLY A 1 91 ? 9.589 1.282 20.394 1.00 66.44 91 GLY A CA 1
ATOM 683 C C . GLY A 1 91 ? 10.456 0.342 19.569 1.00 66.44 91 GLY A C 1
ATOM 684 O O . GLY A 1 91 ? 10.912 -0.699 20.041 1.00 66.44 91 GLY A O 1
ATOM 685 N N . GLY A 1 92 ? 10.659 0.720 18.314 1.00 63.50 92 GLY A N 1
ATOM 686 C CA . GLY A 1 92 ? 11.485 0.031 17.329 1.00 63.50 92 GLY A CA 1
ATOM 687 C C . GLY A 1 92 ? 11.540 0.857 16.046 1.00 63.50 92 GLY A C 1
ATOM 688 O O . GLY A 1 92 ? 10.744 1.775 15.870 1.00 63.50 92 GLY A O 1
ATOM 689 N N . ASP A 1 93 ? 12.445 0.524 15.132 1.00 63.62 93 ASP A N 1
ATOM 690 C CA . ASP A 1 93 ? 12.607 1.192 13.827 1.00 63.62 93 ASP A CA 1
ATOM 691 C C . ASP A 1 93 ? 11.449 0.929 12.835 1.00 63.62 93 ASP A C 1
ATOM 693 O O . ASP A 1 93 ? 11.587 1.128 11.630 1.00 63.62 93 ASP A O 1
ATOM 697 N N . GLY A 1 94 ? 10.309 0.432 13.326 1.00 57.34 94 GLY A N 1
ATOM 698 C CA . GLY A 1 94 ? 9.157 0.026 12.524 1.00 57.34 94 GLY A CA 1
ATOM 699 C C . GLY A 1 94 ? 9.359 -1.266 11.724 1.00 57.34 94 GLY A C 1
ATOM 700 O O . GLY A 1 94 ? 8.394 -1.765 11.153 1.00 57.34 94 GLY A O 1
ATOM 701 N N . THR A 1 95 ? 10.567 -1.841 11.701 1.00 54.81 95 THR A N 1
ATOM 702 C CA . THR A 1 95 ? 10.867 -3.073 10.951 1.00 54.81 95 THR A CA 1
ATOM 703 C C . THR A 1 95 ? 10.897 -4.320 11.834 1.00 54.81 95 THR A C 1
ATOM 705 O O . THR A 1 95 ? 10.709 -5.433 11.340 1.00 54.81 95 THR A O 1
ATOM 708 N N . VAL A 1 96 ? 11.071 -4.152 13.150 1.00 54.09 96 VAL A N 1
ATOM 709 C CA . VAL A 1 96 ? 11.131 -5.261 14.110 1.00 54.09 96 VAL A CA 1
ATOM 710 C C . VAL A 1 96 ? 9.770 -5.496 14.770 1.00 54.09 96 VAL A C 1
ATOM 712 O O . VAL A 1 96 ? 9.386 -4.828 15.730 1.00 54.09 96 VAL A O 1
ATOM 715 N N . VAL A 1 97 ? 9.056 -6.507 14.276 1.00 58.78 97 VAL A N 1
ATOM 716 C CA . VAL A 1 97 ? 7.951 -7.161 14.989 1.00 58.78 97 VAL A CA 1
ATOM 717 C C . VAL A 1 97 ? 8.501 -8.466 15.579 1.00 58.78 97 VAL A C 1
ATOM 719 O O . VAL A 1 97 ? 9.105 -9.241 14.835 1.00 58.78 97 VAL A O 1
ATOM 722 N N . PRO A 1 98 ? 8.315 -8.746 16.883 1.00 67.00 98 PRO A N 1
ATOM 723 C CA . PRO A 1 98 ? 7.471 -8.020 17.837 1.00 67.00 98 PRO A CA 1
ATOM 724 C C . PRO A 1 98 ? 8.156 -6.823 18.525 1.00 67.00 98 PRO A C 1
ATOM 726 O O . PRO A 1 98 ? 9.319 -6.900 18.924 1.00 67.00 98 PRO A O 1
ATOM 729 N N . LEU A 1 99 ? 7.389 -5.736 18.713 1.00 74.94 99 LEU A N 1
ATOM 730 C CA . LEU A 1 99 ? 7.808 -4.532 19.444 1.00 74.94 99 LEU A CA 1
ATOM 731 C C . LEU A 1 99 ? 8.184 -4.872 20.895 1.00 74.94 99 LEU A C 1
ATOM 733 O O . LEU A 1 99 ? 7.470 -5.624 21.567 1.00 74.94 99 LEU A O 1
ATOM 737 N N . ARG A 1 100 ? 9.279 -4.282 21.385 1.00 76.69 100 ARG A N 1
ATOM 738 C CA . ARG A 1 100 ? 9.784 -4.443 22.757 1.00 76.69 100 ARG A CA 1
ATOM 739 C C . ARG A 1 100 ? 9.581 -3.171 23.563 1.00 76.69 100 ARG A C 1
ATOM 741 O O . ARG A 1 100 ? 9.737 -2.070 23.038 1.00 76.69 100 ARG A O 1
ATOM 748 N N . CYS A 1 101 ? 9.245 -3.329 24.841 1.00 80.94 101 CYS A N 1
ATOM 749 C CA . CYS A 1 101 ? 9.271 -2.225 25.786 1.00 80.94 101 CYS A CA 1
ATOM 750 C C . CYS A 1 101 ? 10.720 -1.745 25.920 1.00 80.94 101 CYS A C 1
ATOM 752 O O . CYS A 1 101 ? 11.603 -2.539 26.247 1.00 80.94 101 CYS A O 1
ATOM 754 N N . ILE A 1 102 ? 10.963 -0.458 25.681 1.00 78.00 102 ILE A N 1
ATOM 755 C CA . ILE A 1 102 ? 12.300 0.148 25.740 1.00 78.00 102 ILE A CA 1
ATOM 756 C C . ILE A 1 102 ? 12.860 0.075 27.168 1.00 78.00 102 ILE A C 1
ATOM 758 O O . ILE A 1 102 ? 14.069 0.014 27.362 1.00 78.00 102 ILE A O 1
ATOM 762 N N . SER A 1 103 ? 11.980 0.043 28.172 1.00 79.12 103 SER A N 1
ATOM 763 C CA . SER A 1 103 ? 12.379 0.088 29.576 1.00 79.12 103 SER A CA 1
ATOM 764 C C . SER A 1 103 ? 12.640 -1.290 30.197 1.00 79.12 103 SER A C 1
ATOM 766 O O . SER A 1 103 ? 13.628 -1.464 30.903 1.00 79.12 103 SER A O 1
ATOM 768 N N . CYS A 1 104 ? 11.802 -2.298 29.923 1.00 80.50 104 CYS A N 1
ATOM 769 C CA . CYS A 1 104 ? 11.930 -3.627 30.545 1.00 80.50 104 CYS A CA 1
ATOM 770 C C . CYS A 1 104 ? 12.105 -4.796 29.557 1.00 80.50 104 CYS A C 1
ATOM 772 O O . CYS A 1 104 ? 12.194 -5.948 29.978 1.00 80.50 104 CYS A O 1
ATOM 774 N N . GLY A 1 105 ? 12.133 -4.538 28.245 1.00 79.25 105 GLY A N 1
ATOM 775 C CA . GLY A 1 105 ? 12.395 -5.545 27.208 1.00 79.25 105 GLY A CA 1
ATOM 776 C C . GLY A 1 105 ? 11.256 -6.534 26.920 1.00 79.25 105 GLY A C 1
ATOM 777 O O . GLY A 1 105 ? 11.390 -7.357 26.006 1.00 79.25 105 GLY A O 1
ATOM 778 N N . VAL A 1 106 ? 10.142 -6.449 27.658 1.00 81.56 106 VAL A N 1
ATOM 779 C CA . VAL A 1 106 ? 8.931 -7.263 27.457 1.00 81.56 106 VAL A CA 1
ATOM 780 C C . VAL A 1 106 ? 8.386 -7.058 26.044 1.00 81.56 106 VAL A C 1
ATOM 782 O O . VAL A 1 106 ? 8.349 -5.935 25.539 1.00 81.56 106 VAL A O 1
ATOM 785 N N . LEU A 1 107 ? 7.972 -8.146 25.393 1.00 80.06 107 LEU A N 1
ATOM 786 C CA . LEU A 1 107 ? 7.301 -8.081 24.098 1.00 80.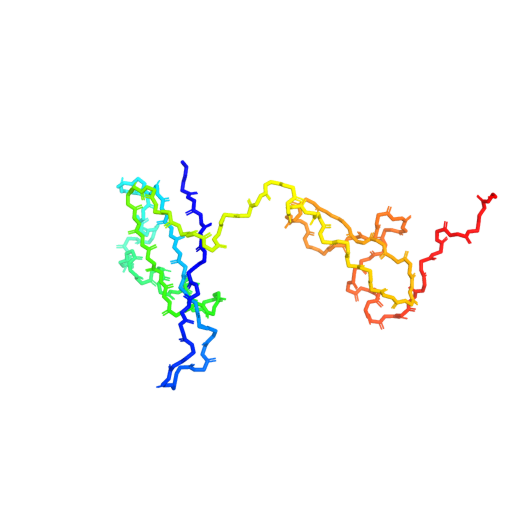06 107 LEU A CA 1
ATOM 787 C C . LEU A 1 107 ? 5.883 -7.538 24.261 1.00 80.06 107 LEU A C 1
ATOM 789 O O . LEU A 1 107 ? 5.177 -7.919 25.194 1.00 80.06 107 LEU A O 1
ATOM 793 N N . ARG A 1 108 ? 5.421 -6.719 23.309 1.00 77.50 108 ARG A N 1
ATOM 794 C CA . ARG A 1 108 ? 4.037 -6.214 23.313 1.00 77.50 108 ARG A CA 1
ATOM 795 C C . ARG A 1 108 ? 3.015 -7.350 23.364 1.00 77.50 108 ARG A C 1
ATOM 797 O O . ARG A 1 108 ? 2.043 -7.262 24.104 1.00 77.50 108 ARG A O 1
ATOM 804 N N . THR A 1 109 ? 3.264 -8.440 22.638 1.00 80.12 109 THR A N 1
ATOM 805 C CA . THR A 1 109 ? 2.410 -9.640 22.642 1.00 80.12 109 THR A CA 1
ATOM 806 C C . THR A 1 109 ? 2.304 -10.274 24.028 1.00 80.12 109 THR A C 1
ATOM 808 O O . THR A 1 109 ? 1.216 -10.647 24.466 1.00 80.12 109 THR A O 1
ATOM 811 N N . ASP A 1 110 ? 3.419 -10.337 24.754 1.00 78.75 110 ASP A N 1
ATOM 812 C CA . ASP A 1 110 ? 3.468 -10.927 26.090 1.00 78.75 110 ASP A CA 1
ATOM 813 C C . ASP A 1 110 ? 2.769 -10.019 27.108 1.00 78.75 110 ASP A C 1
ATOM 815 O O . ASP A 1 110 ? 2.061 -10.508 27.986 1.00 78.75 110 ASP A O 1
ATOM 819 N N . TRP A 1 111 ? 2.897 -8.696 26.977 1.00 74.75 111 TRP A N 1
ATOM 820 C CA . TRP A 1 111 ? 2.178 -7.744 27.824 1.00 74.75 111 TRP A CA 1
ATOM 821 C C . TRP A 1 111 ? 0.659 -7.810 27.621 1.00 74.75 111 TRP A C 1
ATOM 823 O O . TRP A 1 111 ? -0.057 -7.997 28.603 1.00 74.75 111 TRP A O 1
ATOM 833 N N . VAL A 1 112 ? 0.177 -7.758 26.372 1.00 73.19 112 VAL A N 1
ATOM 834 C CA . VAL A 1 112 ? -1.263 -7.853 26.053 1.00 73.19 112 VAL A CA 1
ATOM 835 C C . VAL A 1 112 ? -1.883 -9.119 26.653 1.00 73.19 112 VAL A C 1
ATOM 837 O O . VAL A 1 112 ? -3.006 -9.088 27.145 1.00 73.19 112 VAL A O 1
ATOM 840 N N . SER A 1 113 ? -1.141 -10.229 26.658 1.00 76.19 113 S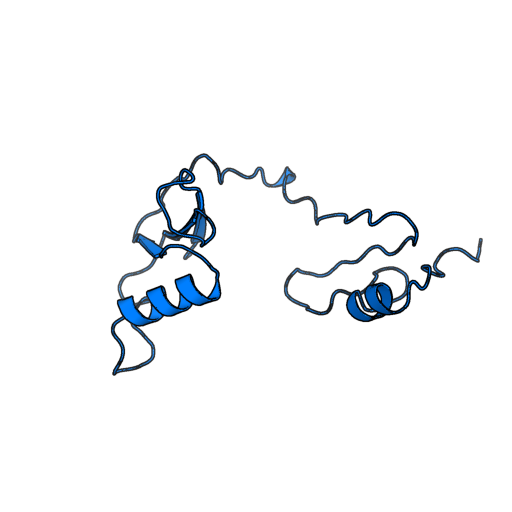ER A N 1
ATOM 841 C CA . SER A 1 113 ? -1.625 -11.502 27.206 1.00 76.19 113 SER A CA 1
ATOM 842 C C . SER A 1 113 ? -1.540 -11.621 28.734 1.00 76.19 113 SER A C 1
ATOM 844 O O . SER A 1 113 ? -2.289 -12.396 29.323 1.00 76.19 113 SER A O 1
ATOM 846 N N . SER A 1 114 ? -0.632 -10.888 29.388 1.00 73.62 114 SER A N 1
ATOM 847 C CA . SER A 1 114 ? -0.304 -11.096 30.807 1.00 73.62 114 SER A CA 1
ATOM 848 C C . SER A 1 114 ? -0.695 -9.951 31.736 1.00 73.62 114 SER A C 1
ATOM 850 O O . SER A 1 114 ? -0.699 -10.149 32.951 1.00 73.62 114 SER A O 1
ATOM 852 N N . GLY A 1 115 ? -0.969 -8.755 31.206 1.00 67.44 115 GLY A N 1
ATOM 853 C CA . GLY A 1 115 ? -1.286 -7.566 32.001 1.00 67.44 115 GLY A CA 1
ATOM 854 C C . GLY A 1 115 ? -0.175 -7.143 32.971 1.00 67.44 115 GLY A C 1
ATOM 855 O O . GLY A 1 115 ? -0.441 -6.425 33.933 1.00 67.44 115 GLY A O 1
ATOM 856 N N . ARG A 1 116 ? 1.073 -7.600 32.778 1.00 68.62 116 ARG A N 1
ATOM 857 C CA . ARG A 1 116 ? 2.180 -7.267 33.690 1.00 68.62 116 ARG A CA 1
ATOM 858 C C . ARG A 1 116 ? 2.543 -5.791 33.590 1.00 68.62 116 ARG A C 1
ATOM 860 O O . ARG A 1 116 ? 2.882 -5.307 32.515 1.00 68.62 116 ARG A O 1
ATOM 867 N N . LEU A 1 117 ? 2.563 -5.105 34.726 1.00 70.88 117 LEU A N 1
ATOM 868 C CA . LEU A 1 117 ? 3.053 -3.731 34.831 1.00 70.88 117 LEU A CA 1
ATOM 869 C C . LEU A 1 117 ? 4.554 -3.654 34.504 1.00 70.88 117 LEU A C 1
ATOM 871 O O . LEU A 1 117 ? 5.308 -4.592 34.784 1.00 70.88 117 LEU A O 1
ATOM 875 N N . CYS A 1 118 ? 4.990 -2.543 33.910 1.00 69.94 118 CYS A N 1
ATOM 876 C CA . CYS A 1 118 ? 6.404 -2.278 33.674 1.00 69.94 118 CYS A CA 1
ATOM 877 C C . CYS A 1 118 ? 7.102 -2.042 35.020 1.00 69.94 118 CYS A C 1
ATOM 879 O O . CYS A 1 118 ? 6.729 -1.148 35.773 1.00 69.94 118 CYS A O 1
ATOM 881 N N . VAL A 1 119 ? 8.117 -2.847 35.343 1.00 68.25 119 VAL A N 1
ATOM 882 C CA . VAL A 1 119 ? 8.855 -2.754 36.624 1.00 68.25 119 VAL A CA 1
ATOM 883 C C . VAL A 1 119 ? 10.003 -1.740 36.535 1.00 68.25 119 VAL A C 1
ATOM 885 O O . VAL A 1 119 ? 11.004 -1.851 37.232 1.00 68.25 119 VAL A O 1
ATOM 888 N N . SER A 1 120 ? 9.894 -0.748 35.656 1.00 62.50 120 SER A N 1
ATOM 889 C CA . SER A 1 120 ? 10.951 0.241 35.446 1.00 62.50 120 SER A CA 1
ATOM 890 C C . SER A 1 120 ? 11.084 1.264 36.571 1.00 62.50 120 SER A C 1
ATOM 892 O O . SER A 1 120 ? 12.015 2.057 36.542 1.00 62.50 120 SER A O 1
ATOM 894 N N . ASP A 1 121 ? 10.199 1.225 37.571 1.00 52.97 121 ASP A N 1
ATOM 895 C CA . ASP A 1 121 ? 10.141 2.229 38.631 1.00 52.97 121 ASP A CA 1
ATOM 896 C C . ASP A 1 121 ? 10.218 1.602 40.033 1.00 52.97 121 ASP A C 1
ATOM 898 O O . ASP A 1 121 ? 9.249 1.545 40.790 1.00 52.97 121 ASP A O 1
ATOM 902 N N . ARG A 1 122 ? 11.396 1.059 40.366 1.00 50.53 122 ARG A N 1
ATOM 903 C CA . ARG A 1 122 ? 11.875 0.898 41.751 1.00 50.53 122 ARG A CA 1
ATOM 904 C C . ARG A 1 122 ? 13.399 0.937 41.770 1.00 50.53 122 ARG A C 1
ATOM 906 O O . ARG A 1 122 ? 14.009 -0.123 41.871 1.00 50.53 122 ARG A O 1
ATOM 913 N N . SER A 1 123 ? 14.003 2.122 41.654 1.00 47.75 123 SER A N 1
ATOM 914 C CA . SER A 1 123 ? 15.286 2.499 42.293 1.00 47.75 123 SER A CA 1
ATOM 915 C C . SER A 1 123 ? 15.742 3.893 41.836 1.00 47.75 123 SER A C 1
ATOM 917 O O . SER A 1 123 ? 16.471 3.988 40.851 1.00 47.75 123 SER A O 1
ATOM 919 N N . ALA A 1 124 ? 15.321 4.936 42.562 1.00 40.41 124 ALA A N 1
ATOM 920 C CA . ALA A 1 124 ? 16.118 6.071 43.066 1.00 40.41 124 ALA A CA 1
ATOM 921 C C . ALA A 1 124 ? 15.202 7.261 43.384 1.00 40.41 124 ALA A C 1
ATOM 923 O O . ALA A 1 124 ? 14.676 7.875 42.434 1.00 40.41 124 ALA A O 1
#